Protein AF-A0A561QSF6-F1 (afdb_monomer)

pLDDT: mean 94.77, std 6.22, range [53.34, 98.06]

Solvent-accessible surface area (backbone atoms only — not comparable to full-atom values): 4148 Å² total; per-residue (Å²): 132,84,84,50,68,70,60,49,46,72,46,55,75,66,56,53,52,50,50,54,52,52,53,50,50,43,40,76,42,78,56,81,90,64,55,77,87,75,50,52,70,68,58,53,52,51,33,52,52,50,41,52,52,47,54,54,50,51,52,53,47,53,51,51,27,50,72,70,72,112

Secondary structure (DSSP, 8-state):
-PPPHHHHHTS-HHHHHHHHHHHHHHHH-SSTT--GGGS-HHHHHHHHHHHHHHHHHHHHHHHHHHHH--

Mean predicted aligned error: 3.06 Å

Sequence (70 aa):
MARTLEDVEAMSRRDLAAIHASELNAALNPIPGRADDDLSLEEKEAMQIDVANLVTLHRRELNAWTAANQ

Structure (mmCIF, N/CA/C/O backbone):
data_AF-A0A561QSF6-F1
#
_entry.id   AF-A0A561QSF6-F1
#
loop_
_atom_site.group_PDB
_atom_site.id
_atom_site.type_symbol
_atom_site.label_atom_id
_atom_site.label_alt_id
_atom_site.label_comp_id
_atom_site.label_asym_id
_atom_site.label_entity_id
_atom_site.label_seq_id
_atom_site.pdbx_PDB_ins_code
_atom_site.Cartn_x
_atom_site.Cartn_y
_atom_site.Cartn_z
_atom_site.occupancy
_atom_site.B_iso_or_equiv
_atom_site.auth_seq_id
_atom_site.auth_comp_id
_atom_site.auth_asym_id
_atom_site.auth_atom_id
_atom_site.pdbx_PDB_model_num
ATOM 1 N N . MET A 1 1 ? -12.954 7.718 -6.805 1.00 53.34 1 MET A N 1
ATOM 2 C CA . MET A 1 1 ? -12.887 8.651 -5.659 1.00 53.34 1 MET A CA 1
ATOM 3 C C . MET A 1 1 ? -11.913 8.065 -4.652 1.00 53.34 1 MET A C 1
ATOM 5 O O . MET A 1 1 ? -11.940 6.853 -4.483 1.00 53.34 1 MET A O 1
ATOM 9 N N . ALA A 1 2 ? -11.027 8.872 -4.064 1.00 78.19 2 ALA A N 1
ATOM 10 C CA . ALA A 1 2 ? -10.183 8.414 -2.957 1.00 78.19 2 ALA A CA 1
ATOM 11 C C . ALA A 1 2 ? -11.064 8.147 -1.724 1.00 78.19 2 ALA A C 1
ATOM 13 O O . ALA A 1 2 ? -12.013 8.903 -1.506 1.00 78.19 2 ALA A O 1
ATOM 14 N N . ARG A 1 3 ? -10.782 7.082 -0.959 1.00 91.06 3 ARG A N 1
ATOM 15 C CA . ARG A 1 3 ? -11.508 6.783 0.288 1.00 91.06 3 ARG A CA 1
ATOM 16 C C . ARG A 1 3 ? -11.211 7.854 1.334 1.00 91.06 3 ARG A C 1
ATOM 18 O O . ARG A 1 3 ? -10.077 8.326 1.435 1.00 91.06 3 ARG A O 1
ATOM 25 N N . THR A 1 4 ? -12.226 8.244 2.093 1.00 94.75 4 THR A N 1
ATOM 26 C CA . THR A 1 4 ? -12.064 9.149 3.234 1.00 94.75 4 THR A CA 1
ATOM 27 C C . THR A 1 4 ? -11.732 8.364 4.504 1.00 94.75 4 THR A C 1
ATOM 29 O O . THR A 1 4 ? -11.861 7.140 4.543 1.00 94.75 4 THR A O 1
ATOM 32 N N . LEU A 1 5 ? -11.300 9.058 5.563 1.00 94.06 5 LEU A N 1
ATOM 33 C CA . LEU A 1 5 ? -11.092 8.405 6.860 1.00 94.06 5 LEU A CA 1
ATOM 34 C C . LEU A 1 5 ? -12.413 7.938 7.485 1.00 94.06 5 LEU A C 1
ATOM 36 O O . LEU A 1 5 ? -12.425 6.883 8.102 1.00 94.06 5 LEU A O 1
ATOM 40 N N . GLU A 1 6 ? -13.516 8.656 7.258 1.00 94.56 6 GLU A N 1
ATOM 41 C CA . GLU A 1 6 ? -14.850 8.243 7.719 1.00 94.56 6 GLU A CA 1
ATOM 42 C C . GLU A 1 6 ? -15.271 6.912 7.076 1.00 94.56 6 GLU A C 1
ATOM 44 O O . GLU A 1 6 ? -15.755 6.015 7.766 1.00 94.56 6 GLU A O 1
ATOM 49 N N . ASP A 1 7 ? -15.010 6.743 5.772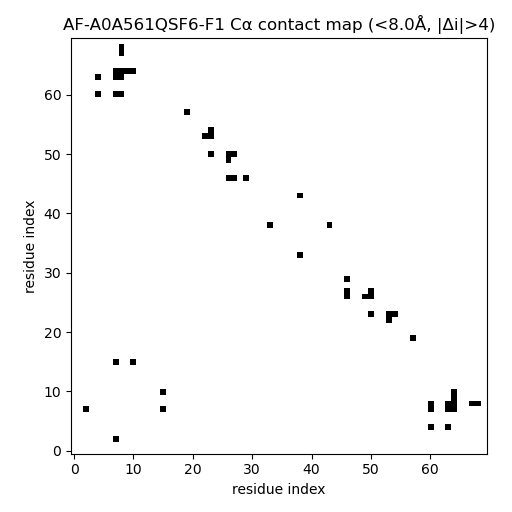 1.00 95.12 7 ASP A N 1
ATOM 50 C CA . ASP A 1 7 ? -15.252 5.468 5.084 1.00 95.12 7 ASP A CA 1
ATOM 51 C C . ASP A 1 7 ? -14.430 4.339 5.716 1.00 95.12 7 ASP A C 1
ATOM 53 O O . ASP A 1 7 ? -14.940 3.242 5.932 1.00 95.12 7 ASP A O 1
ATOM 57 N N . VAL A 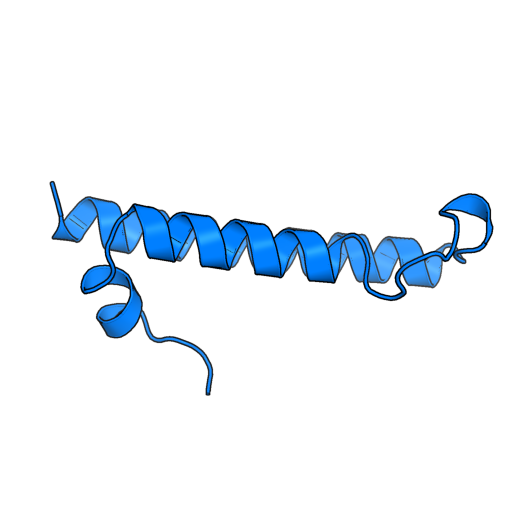1 8 ? -13.155 4.612 6.013 1.00 96.75 8 VAL A N 1
ATOM 58 C CA . VAL A 1 8 ? -12.232 3.646 6.620 1.00 96.75 8 VAL A CA 1
ATOM 59 C C . VAL A 1 8 ? -12.703 3.248 8.012 1.00 96.75 8 VAL A C 1
ATOM 61 O O . VAL A 1 8 ? -12.748 2.060 8.301 1.00 96.75 8 VAL A O 1
ATOM 64 N N . GLU A 1 9 ? -13.074 4.202 8.863 1.00 97.12 9 GLU A N 1
ATOM 65 C CA . GLU A 1 9 ? -13.535 3.954 10.234 1.00 97.12 9 GLU A CA 1
ATOM 66 C C . GLU A 1 9 ? -14.777 3.056 10.281 1.00 97.12 9 GLU A C 1
ATOM 68 O O . GLU A 1 9 ? -14.892 2.225 11.184 1.00 97.12 9 GLU A O 1
ATOM 73 N N . ALA A 1 10 ? -15.661 3.170 9.285 1.00 96.81 10 ALA A N 1
ATOM 74 C CA . ALA A 1 10 ? -16.869 2.359 9.154 1.00 96.81 10 ALA A CA 1
ATOM 75 C C . ALA A 1 10 ? -16.629 0.944 8.583 1.00 96.81 10 ALA A C 1
ATOM 77 O O . ALA A 1 10 ? -17.549 0.120 8.573 1.00 96.81 10 ALA A O 1
ATOM 78 N N . MET A 1 11 ? -15.425 0.634 8.087 1.00 96.62 11 MET A N 1
ATOM 79 C CA . MET A 1 11 ? -15.121 -0.678 7.507 1.00 96.62 11 MET A CA 1
ATOM 80 C C . MET A 1 11 ? -14.962 -1.771 8.561 1.00 96.62 11 MET A C 1
ATOM 82 O O . MET A 1 11 ? -14.501 -1.552 9.683 1.00 96.62 11 MET A O 1
ATOM 86 N N . SER A 1 12 ? -15.231 -3.015 8.155 1.00 97.00 12 SER A N 1
ATOM 87 C CA . SER A 1 12 ? -14.761 -4.159 8.928 1.00 97.00 12 SER A CA 1
ATOM 88 C C . SER A 1 12 ? -13.234 -4.260 8.839 1.00 97.00 12 SER A C 1
ATOM 90 O O . SER A 1 12 ? -12.629 -3.995 7.796 1.00 97.00 12 SER A O 1
ATOM 92 N N . ARG A 1 13 ? -12.596 -4.745 9.912 1.00 96.31 13 ARG A N 1
ATOM 93 C CA . ARG A 1 13 ? -11.147 -5.020 9.928 1.00 96.31 13 ARG A CA 1
ATOM 94 C C . ARG A 1 13 ? -10.701 -5.890 8.745 1.00 96.31 13 ARG A C 1
ATOM 96 O O . ARG A 1 13 ? -9.588 -5.738 8.247 1.00 96.31 13 ARG A O 1
ATOM 103 N N . ARG A 1 14 ? -11.544 -6.845 8.336 1.00 97.56 14 ARG A N 1
ATOM 104 C CA . ARG A 1 14 ? -11.233 -7.793 7.261 1.00 97.56 14 ARG A CA 1
ATOM 105 C C . ARG A 1 14 ? -11.216 -7.106 5.902 1.00 97.56 14 ARG A C 1
ATOM 107 O O . ARG A 1 14 ? -10.302 -7.367 5.126 1.00 97.56 14 ARG A O 1
ATOM 114 N N . ASP A 1 15 ? -12.185 -6.235 5.645 1.00 97.31 15 ASP A N 1
ATOM 115 C CA . ASP A 1 15 ? -12.286 -5.520 4.372 1.00 97.31 15 ASP A CA 1
ATOM 116 C C . ASP A 1 15 ? -11.147 -4.514 4.229 1.00 97.31 15 ASP A C 1
ATOM 118 O O . ASP A 1 15 ? -10.490 -4.485 3.190 1.00 97.31 15 ASP A O 1
ATOM 122 N N . LEU A 1 16 ? -10.829 -3.783 5.304 1.00 97.00 16 LEU A N 1
ATOM 123 C CA . LEU A 1 16 ? -9.689 -2.867 5.327 1.00 97.00 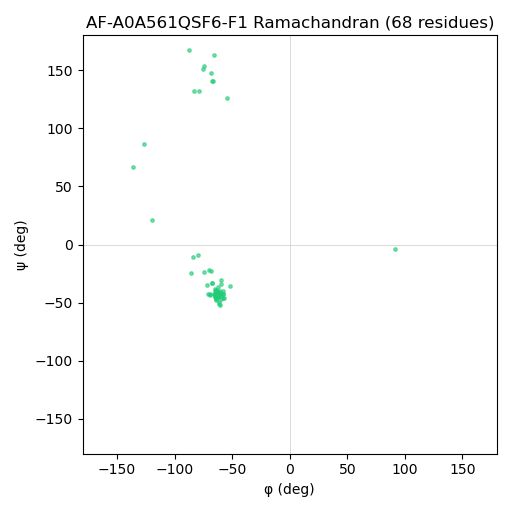16 LEU A CA 1
ATOM 124 C C . LEU A 1 16 ? -8.374 -3.600 5.012 1.00 97.00 16 LEU A C 1
ATOM 126 O O . LEU A 1 16 ? -7.608 -3.172 4.151 1.00 97.00 16 LEU A O 1
ATOM 130 N N . ALA A 1 17 ? -8.145 -4.757 5.641 1.00 97.50 17 ALA A N 1
ATOM 131 C CA . ALA A 1 17 ? -6.962 -5.573 5.372 1.00 97.50 17 ALA A CA 1
ATOM 132 C C . ALA A 1 17 ? -6.922 -6.110 3.929 1.00 97.50 17 ALA A C 1
ATOM 134 O O . ALA A 1 17 ? -5.855 -6.141 3.315 1.00 97.50 17 ALA A O 1
ATOM 135 N N . ALA A 1 18 ? -8.067 -6.530 3.381 1.00 97.88 18 ALA A N 1
ATOM 136 C CA . ALA A 1 18 ? -8.155 -7.036 2.012 1.00 97.88 18 ALA A CA 1
ATOM 137 C C . ALA A 1 18 ? -7.843 -5.945 0.978 1.00 97.88 18 ALA A C 1
ATOM 139 O O . ALA A 1 18 ? -7.094 -6.184 0.031 1.00 97.88 18 ALA A O 1
ATOM 140 N N . ILE A 1 19 ? -8.369 -4.739 1.194 1.00 97.06 19 ILE A N 1
ATOM 141 C CA . ILE A 1 19 ? -8.096 -3.565 0.365 1.00 97.06 19 ILE A CA 1
ATOM 142 C C . ILE A 1 19 ? -6.606 -3.223 0.396 1.00 97.06 19 ILE A C 1
ATOM 144 O O . ILE A 1 19 ? -5.977 -3.150 -0.659 1.00 97.06 19 ILE A O 1
ATOM 148 N N . HIS A 1 20 ? -6.020 -3.104 1.592 1.00 97.88 20 HIS A N 1
ATOM 149 C CA . HIS A 1 20 ? -4.598 -2.785 1.745 1.00 97.88 20 HIS A CA 1
ATOM 150 C C . HIS A 1 20 ? -3.691 -3.803 1.057 1.00 97.88 20 HIS A C 1
ATOM 152 O O . HIS A 1 20 ? -2.718 -3.429 0.403 1.00 97.88 20 HIS A O 1
ATOM 158 N N . ALA A 1 21 ? -4.007 -5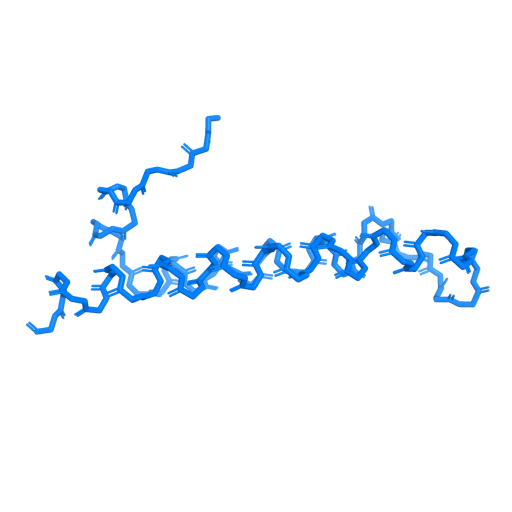.092 1.185 1.00 97.75 21 ALA A N 1
ATOM 159 C CA . ALA A 1 21 ? -3.259 -6.148 0.515 1.00 97.75 21 ALA A CA 1
ATOM 160 C C . ALA A 1 21 ? -3.375 -6.043 -1.013 1.00 97.75 21 ALA A C 1
ATOM 162 O O . ALA A 1 21 ? -2.371 -6.171 -1.714 1.00 97.75 21 ALA A O 1
ATOM 163 N N . SER A 1 22 ? -4.579 -5.776 -1.528 1.00 97.12 22 SER A N 1
ATOM 164 C CA . SER A 1 22 ? -4.815 -5.617 -2.965 1.00 97.12 22 SER A CA 1
ATOM 165 C C . SER A 1 22 ? -4.041 -4.433 -3.547 1.00 97.12 22 SER A C 1
ATOM 167 O O . SER A 1 22 ? -3.440 -4.561 -4.612 1.00 97.12 22 SER A O 1
ATOM 169 N N . GLU A 1 23 ? -4.040 -3.290 -2.862 1.00 97.19 23 GLU A N 1
ATOM 170 C CA . GLU A 1 23 ? -3.375 -2.065 -3.325 1.00 97.19 23 GLU A CA 1
ATOM 171 C C . GLU A 1 23 ? -1.852 -2.205 -3.309 1.00 97.19 23 GLU A C 1
ATOM 173 O O . GLU A 1 23 ? -1.194 -1.878 -4.296 1.00 97.19 23 GLU A O 1
ATOM 178 N N . LEU A 1 24 ? -1.290 -2.781 -2.240 1.00 97.12 24 LEU A N 1
ATOM 179 C CA . LEU A 1 24 ? 0.142 -3.077 -2.182 1.00 97.12 24 LEU A CA 1
ATOM 180 C C . LEU A 1 24 ? 0.564 -4.071 -3.264 1.00 97.12 24 LEU A C 1
ATOM 182 O O . LEU A 1 24 ? 1.598 -3.877 -3.895 1.00 97.12 24 LEU A O 1
ATOM 186 N N . ASN A 1 25 ? -0.232 -5.115 -3.507 1.00 95.88 25 ASN A N 1
ATOM 187 C CA . ASN A 1 25 ? 0.073 -6.088 -4.550 1.00 95.88 25 ASN A CA 1
ATOM 188 C C . ASN A 1 25 ? 0.047 -5.457 -5.951 1.00 95.88 25 ASN A C 1
ATOM 190 O O . ASN A 1 25 ? 0.901 -5.770 -6.773 1.00 95.88 25 ASN A O 1
ATOM 194 N N . ALA A 1 26 ? -0.899 -4.552 -6.217 1.00 95.44 26 ALA A N 1
ATOM 195 C CA . ALA A 1 26 ? -0.960 -3.830 -7.485 1.00 95.44 26 ALA A CA 1
ATOM 196 C C . ALA A 1 26 ? 0.250 -2.901 -7.686 1.00 95.44 26 ALA A C 1
ATOM 198 O O . ALA A 1 26 ? 0.790 -2.845 -8.786 1.00 95.44 26 ALA A O 1
ATOM 199 N N . ALA A 1 27 ? 0.709 -2.217 -6.634 1.00 95.81 27 ALA A N 1
ATOM 200 C CA . ALA A 1 27 ? 1.890 -1.353 -6.710 1.00 95.81 27 ALA A CA 1
ATOM 201 C C . ALA A 1 27 ? 3.207 -2.136 -6.840 1.00 95.81 27 ALA A C 1
ATOM 203 O O . ALA A 1 27 ? 4.122 -1.697 -7.531 1.00 95.81 27 ALA A O 1
ATOM 204 N N . LEU A 1 28 ? 3.303 -3.307 -6.202 1.00 93.44 28 LEU A N 1
ATOM 205 C CA . LEU A 1 28 ? 4.460 -4.201 -6.324 1.00 93.44 28 LEU A CA 1
ATOM 206 C C . LEU A 1 28 ? 4.505 -4.942 -7.661 1.00 93.44 28 LEU A C 1
ATOM 208 O O . LEU A 1 28 ? 5.571 -5.386 -8.070 1.00 93.44 28 LEU A O 1
ATOM 212 N N . ASN A 1 29 ? 3.364 -5.106 -8.325 1.00 93.38 29 ASN A N 1
ATOM 213 C CA . ASN A 1 29 ? 3.264 -5.825 -9.587 1.00 93.38 29 ASN A CA 1
ATOM 214 C C . ASN A 1 29 ? 2.371 -5.069 -10.586 1.00 93.38 29 ASN A C 1
ATOM 216 O O . ASN A 1 29 ? 1.285 -5.548 -10.937 1.00 93.38 29 ASN A O 1
ATOM 220 N N . PRO A 1 30 ? 2.807 -3.884 -11.052 1.00 90.56 30 PRO A N 1
ATOM 221 C CA . PRO A 1 30 ? 2.004 -3.042 -11.936 1.00 90.56 30 PRO A CA 1
ATOM 222 C C . PRO A 1 30 ? 1.826 -3.657 -13.331 1.00 90.56 30 PRO A C 1
ATOM 224 O O . PRO A 1 30 ? 0.870 -3.330 -14.034 1.00 90.56 30 PRO A O 1
ATOM 227 N N . ILE A 1 31 ? 2.728 -4.562 -13.734 1.00 92.00 31 ILE A N 1
ATOM 228 C CA . ILE A 1 31 ? 2.680 -5.285 -15.010 1.00 92.00 31 ILE A CA 1
ATOM 229 C C . ILE A 1 31 ? 2.763 -6.792 -14.721 1.00 92.00 31 ILE A C 1
ATOM 231 O O . ILE A 1 31 ? 3.855 -7.369 -14.751 1.00 92.00 31 ILE A O 1
ATOM 235 N N . PRO A 1 32 ? 1.621 -7.452 -14.449 1.00 91.00 32 PRO A N 1
ATOM 236 C CA . PRO A 1 32 ? 1.596 -8.864 -14.097 1.00 91.00 32 PRO A CA 1
ATOM 237 C C . PRO A 1 32 ? 2.288 -9.755 -15.129 1.00 91.00 32 PRO A C 1
ATOM 239 O O . PRO A 1 32 ? 1.943 -9.748 -16.310 1.00 91.00 32 PRO A O 1
ATOM 242 N N . GLY A 1 33 ? 3.239 -10.562 -14.659 1.00 90.00 33 GLY A N 1
ATOM 243 C CA . GLY A 1 33 ? 3.965 -11.532 -15.481 1.00 90.00 33 GLY A CA 1
ATOM 244 C C . GLY A 1 33 ? 5.257 -11.005 -16.105 1.00 90.00 33 GLY A C 1
ATOM 245 O O . GLY A 1 33 ? 5.973 -11.795 -16.717 1.00 90.00 33 GLY A O 1
ATOM 246 N N . ARG A 1 34 ? 5.589 -9.720 -15.930 1.00 92.88 34 ARG A N 1
ATOM 247 C CA . ARG A 1 34 ? 6.925 -9.199 -16.247 1.00 92.88 34 ARG A CA 1
ATOM 248 C C . ARG A 1 34 ? 7.887 -9.558 -15.115 1.00 92.88 34 ARG A C 1
ATOM 250 O O . ARG A 1 34 ? 7.541 -9.384 -13.950 1.00 92.88 34 ARG A O 1
ATOM 257 N N . ALA A 1 35 ? 9.060 -10.092 -15.449 1.00 92.50 35 ALA A N 1
ATOM 258 C CA . ALA A 1 35 ? 10.060 -10.426 -14.444 1.00 92.50 35 ALA A CA 1
ATOM 259 C C . ALA A 1 35 ? 10.755 -9.159 -13.931 1.00 92.50 35 ALA A C 1
ATOM 261 O O . ALA A 1 35 ? 10.931 -8.192 -14.674 1.00 92.50 35 ALA A O 1
ATOM 262 N N . ASP A 1 36 ? 11.218 -9.185 -12.683 1.00 88.31 36 ASP A N 1
ATOM 26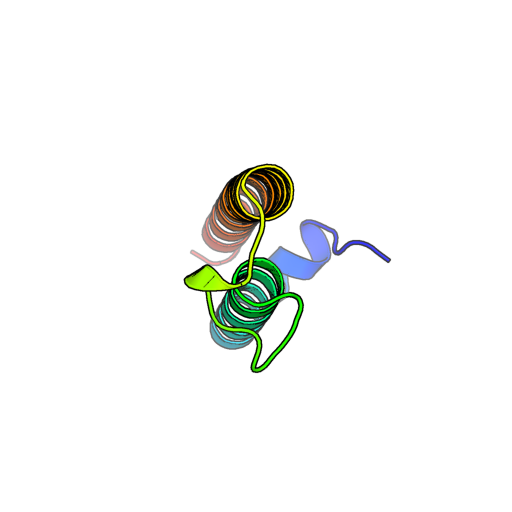3 C CA . ASP A 1 36 ? 11.934 -8.055 -12.083 1.00 88.31 36 ASP A CA 1
ATOM 264 C C . ASP A 1 36 ? 13.211 -7.686 -12.853 1.00 88.31 36 ASP A C 1
ATOM 266 O O . ASP A 1 36 ? 13.602 -6.519 -12.888 1.00 88.31 36 ASP A O 1
ATOM 270 N N . ASP A 1 37 ? 13.867 -8.657 -13.491 1.00 94.25 37 ASP A N 1
ATOM 271 C CA . ASP A 1 37 ? 15.063 -8.427 -14.312 1.00 94.25 37 ASP A CA 1
ATOM 272 C C . ASP A 1 37 ? 14.752 -7.671 -15.614 1.00 94.25 37 ASP A C 1
ATOM 274 O O . ASP A 1 37 ? 15.631 -7.004 -16.158 1.00 94.25 37 ASP A O 1
ATOM 278 N N . ASP A 1 38 ? 13.497 -7.707 -16.074 1.00 95.69 38 ASP A N 1
ATOM 279 C CA . ASP A 1 38 ? 13.047 -6.991 -17.270 1.00 95.69 38 ASP A CA 1
ATOM 280 C C . ASP A 1 38 ? 12.671 -5.533 -16.971 1.00 95.69 38 ASP A C 1
ATOM 282 O O . ASP A 1 38 ? 12.407 -4.765 -17.900 1.00 95.69 38 ASP A O 1
ATOM 286 N N . LEU A 1 39 ? 12.582 -5.144 -15.696 1.00 94.38 39 LEU A N 1
ATOM 287 C CA . LEU A 1 39 ? 12.271 -3.780 -15.275 1.00 94.38 39 LEU A CA 1
ATOM 288 C C . LEU A 1 39 ? 13.537 -2.919 -15.274 1.00 94.38 39 LEU A C 1
ATOM 290 O O . LEU A 1 39 ? 14.571 -3.281 -14.703 1.00 94.38 39 LEU A O 1
ATOM 294 N N . SER A 1 40 ? 13.430 -1.736 -15.868 1.00 96.31 40 SER A N 1
ATOM 295 C CA . SER A 1 40 ? 14.459 -0.704 -15.784 1.00 96.31 40 SER A CA 1
ATOM 296 C C . SER A 1 40 ? 14.613 -0.180 -14.351 1.00 96.31 40 SER A C 1
ATOM 298 O O . SER A 1 40 ? 13.743 -0.363 -13.496 1.00 96.31 40 SER A O 1
ATOM 300 N N . LEU A 1 41 ? 15.729 0.501 -14.078 1.00 96.44 41 LEU A N 1
ATOM 301 C CA . LEU A 1 41 ? 15.958 1.119 -12.771 1.00 96.44 41 LEU A CA 1
ATOM 302 C C . LEU A 1 41 ? 14.888 2.172 -12.443 1.00 96.44 41 LEU A C 1
ATOM 304 O O . LEU A 1 41 ? 14.369 2.171 -11.334 1.00 96.44 41 LEU A O 1
ATOM 308 N N . GLU A 1 42 ? 14.516 3.002 -13.417 1.00 96.56 42 GLU A N 1
ATOM 309 C CA . GLU A 1 42 ? 13.475 4.025 -13.261 1.00 96.56 42 GLU A CA 1
ATOM 310 C C . GLU A 1 42 ? 12.118 3.404 -12.891 1.00 96.56 42 GLU A C 1
ATOM 312 O O . GLU A 1 42 ? 11.435 3.893 -11.996 1.00 96.56 42 GLU A O 1
ATOM 317 N N . GLU A 1 43 ? 11.747 2.280 -13.513 1.00 95.69 43 GLU A N 1
ATOM 318 C CA . GLU A 1 43 ? 10.511 1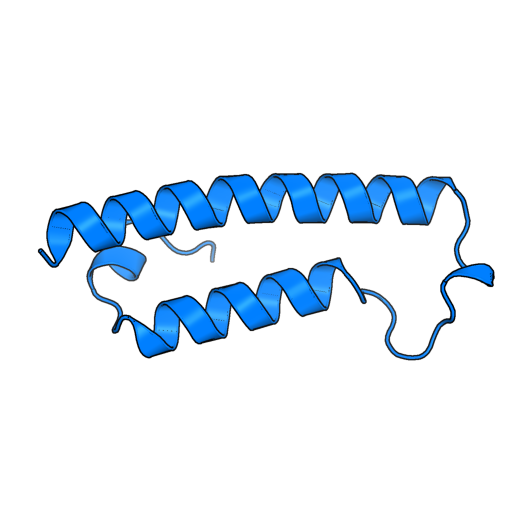.562 -13.173 1.00 95.69 43 GLU A CA 1
ATOM 319 C C . GLU A 1 43 ? 10.550 1.011 -11.743 1.00 95.69 43 GLU A C 1
ATOM 321 O O . GLU A 1 43 ? 9.574 1.142 -11.004 1.00 95.69 43 GLU A O 1
ATOM 326 N N . LYS A 1 44 ? 11.687 0.444 -11.321 1.00 95.06 44 LYS A N 1
ATOM 327 C CA . LYS A 1 44 ? 11.870 -0.053 -9.948 1.00 95.06 44 LYS A CA 1
ATOM 328 C C . LYS A 1 44 ? 11.794 1.077 -8.922 1.00 95.06 44 LYS A C 1
ATOM 330 O O . LYS A 1 44 ? 11.174 0.910 -7.873 1.00 95.06 44 LYS A O 1
ATOM 335 N N . GLU A 1 45 ? 12.397 2.224 -9.222 1.00 96.69 45 GLU A N 1
ATOM 336 C CA . GLU A 1 45 ? 12.340 3.417 -8.372 1.00 96.69 45 GLU A CA 1
ATOM 337 C C . GLU A 1 45 ? 10.913 3.968 -8.271 1.00 96.69 45 GLU A C 1
ATOM 339 O O . GLU A 1 45 ? 10.448 4.259 -7.167 1.00 96.69 45 GLU A O 1
ATOM 344 N N . ALA A 1 46 ? 10.182 4.041 -9.387 1.00 95.88 46 ALA A N 1
ATOM 345 C CA . ALA A 1 46 ? 8.780 4.449 -9.395 1.00 95.88 46 ALA A CA 1
ATOM 346 C C . ALA A 1 46 ? 7.915 3.512 -8.534 1.00 95.88 46 ALA A C 1
ATOM 348 O O . ALA A 1 46 ? 7.180 3.977 -7.662 1.00 95.88 46 ALA A O 1
ATOM 349 N N . MET A 1 47 ? 8.078 2.194 -8.690 1.00 95.88 47 MET A N 1
ATOM 350 C CA . MET A 1 47 ? 7.401 1.197 -7.852 1.00 95.88 47 MET A CA 1
ATOM 351 C C . MET A 1 47 ? 7.732 1.378 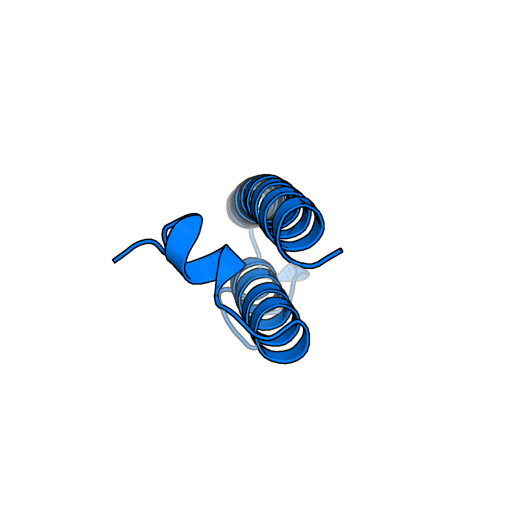-6.366 1.00 95.88 47 MET A C 1
ATOM 353 O O . MET A 1 47 ? 6.845 1.313 -5.514 1.00 95.88 47 MET A O 1
ATOM 357 N N . GLN A 1 48 ? 8.999 1.636 -6.032 1.00 96.56 48 GLN A N 1
ATOM 358 C CA . GLN A 1 48 ? 9.415 1.865 -4.650 1.00 96.56 48 GLN A CA 1
ATOM 359 C C . GLN A 1 48 ? 8.744 3.109 -4.049 1.00 96.56 48 GLN A C 1
ATOM 361 O O . GLN A 1 48 ? 8.315 3.073 -2.891 1.00 96.56 48 GLN A O 1
ATOM 366 N N . ILE A 1 49 ? 8.633 4.192 -4.821 1.00 97.56 49 ILE A N 1
ATOM 367 C CA . ILE A 1 49 ? 7.949 5.423 -4.408 1.00 97.56 49 ILE A CA 1
ATOM 368 C C . ILE A 1 49 ? 6.456 5.155 -4.180 1.00 97.56 49 ILE A C 1
ATOM 370 O O . ILE A 1 49 ? 5.923 5.526 -3.130 1.00 97.56 49 ILE A O 1
ATOM 374 N N . ASP A 1 50 ? 5.792 4.464 -5.106 1.00 97.19 50 ASP A N 1
ATOM 375 C CA . ASP A 1 50 ? 4.365 4.144 -5.004 1.00 97.19 50 ASP A CA 1
ATOM 376 C C . ASP A 1 50 ? 4.061 3.269 -3.783 1.00 97.19 50 ASP A C 1
ATOM 378 O O . ASP A 1 50 ? 3.154 3.569 -2.998 1.00 97.19 50 ASP A O 1
ATOM 382 N N . VAL A 1 51 ? 4.873 2.235 -3.552 1.00 97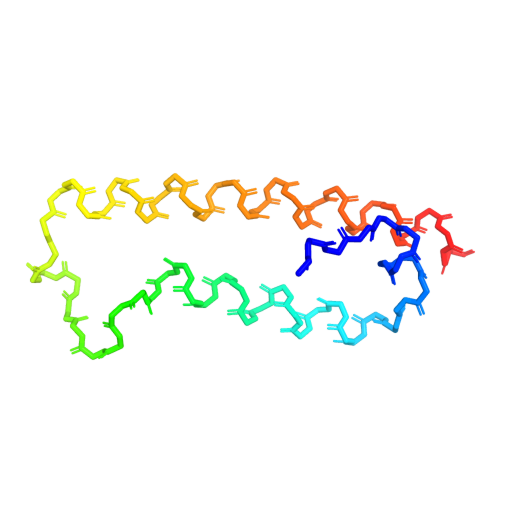.81 51 VAL A N 1
ATOM 383 C CA . VAL A 1 51 ? 4.762 1.377 -2.366 1.00 97.81 51 VAL A CA 1
ATOM 384 C C . VAL A 1 51 ? 4.981 2.181 -1.082 1.00 97.81 51 VAL A C 1
ATOM 386 O O . VAL A 1 51 ? 4.218 2.025 -0.126 1.00 97.81 51 VAL A O 1
ATOM 389 N N . ALA A 1 52 ? 5.977 3.070 -1.032 1.00 98.06 52 ALA A N 1
ATOM 390 C CA . ALA A 1 52 ? 6.237 3.898 0.148 1.00 98.06 52 ALA A CA 1
ATOM 391 C C . ALA A 1 52 ? 5.068 4.850 0.467 1.00 98.06 52 ALA A C 1
ATOM 393 O O . ALA A 1 52 ? 4.690 5.017 1.637 1.00 98.06 52 ALA A O 1
ATOM 394 N N . ASN A 1 53 ? 4.461 5.433 -0.569 1.00 97.56 53 ASN A N 1
ATOM 395 C CA . ASN A 1 53 ? 3.282 6.284 -0.442 1.00 97.56 53 ASN A CA 1
ATOM 396 C C . ASN A 1 53 ? 2.077 5.493 0.087 1.00 97.56 53 ASN A C 1
ATOM 398 O O . ASN A 1 53 ? 1.435 5.927 1.049 1.00 97.56 53 ASN A O 1
ATOM 402 N N . LEU A 1 54 ? 1.815 4.303 -0.466 1.00 97.56 54 LEU A N 1
ATOM 403 C CA . LEU A 1 54 ? 0.735 3.426 -0.003 1.00 97.56 54 LEU A CA 1
ATOM 404 C C . LEU A 1 54 ? 0.934 2.976 1.444 1.00 97.56 54 LEU A C 1
ATOM 406 O O . LEU A 1 54 ? 0.012 3.081 2.245 1.00 97.56 54 LEU A O 1
ATOM 410 N N . VAL A 1 55 ? 2.140 2.554 1.833 1.00 97.94 55 VAL A N 1
ATOM 411 C CA . VAL A 1 55 ? 2.424 2.167 3.228 1.00 97.94 55 VAL A CA 1
ATOM 412 C C . VAL A 1 55 ? 2.136 3.320 4.193 1.00 97.94 55 VAL A C 1
ATOM 414 O O . VAL A 1 55 ? 1.588 3.102 5.277 1.00 97.94 55 VAL A O 1
ATOM 417 N N . THR A 1 56 ? 2.483 4.549 3.811 1.00 98.06 56 THR A N 1
ATOM 418 C CA . THR A 1 56 ? 2.206 5.741 4.623 1.00 98.06 56 THR A CA 1
ATOM 419 C C . THR A 1 56 ? 0.704 5.984 4.763 1.00 98.06 56 THR A C 1
ATOM 421 O O . THR A 1 56 ? 0.221 6.205 5.878 1.00 98.06 56 THR A O 1
ATOM 424 N N . LEU A 1 57 ? -0.045 5.882 3.662 1.00 96.75 57 LEU A N 1
ATOM 425 C CA . LEU A 1 57 ? -1.503 5.988 3.665 1.00 96.75 57 LEU A CA 1
ATOM 426 C C . LEU A 1 57 ? -2.143 4.903 4.543 1.00 96.75 57 LEU A C 1
ATOM 428 O O . LEU A 1 57 ? -2.898 5.224 5.458 1.00 96.75 57 LEU A O 1
ATOM 432 N N . HIS A 1 58 ? -1.788 3.636 4.334 1.00 97.69 58 HIS A N 1
ATOM 433 C CA . HIS A 1 58 ? -2.391 2.502 5.036 1.00 97.69 58 HIS A CA 1
ATOM 434 C C . HIS A 1 58 ? -2.148 2.578 6.545 1.00 97.69 58 HIS A C 1
ATOM 436 O O . HIS A 1 58 ? -3.030 2.255 7.336 1.00 97.69 58 HIS A O 1
ATOM 442 N N . ARG A 1 59 ? -0.971 3.054 6.974 1.00 97.94 59 ARG A N 1
ATOM 443 C CA . ARG A 1 59 ? -0.689 3.302 8.398 1.00 97.94 59 ARG A CA 1
ATOM 444 C C . ARG A 1 59 ? -1.606 4.370 8.984 1.00 97.94 59 ARG A C 1
ATOM 446 O O . ARG A 1 59 ? -2.095 4.199 10.098 1.00 97.94 59 ARG A O 1
ATOM 453 N N . ARG A 1 60 ? -1.851 5.460 8.252 1.00 97.69 60 ARG A N 1
ATOM 454 C CA . ARG A 1 60 ? -2.791 6.505 8.678 1.00 97.69 60 ARG A CA 1
ATOM 455 C C . ARG A 1 60 ? -4.210 5.948 8.809 1.00 97.69 60 ARG A C 1
ATOM 457 O O . ARG A 1 60 ? -4.867 6.217 9.809 1.00 97.69 60 ARG A O 1
ATOM 464 N N . GLU A 1 61 ? -4.645 5.155 7.838 1.00 97.50 61 GLU A N 1
ATOM 465 C CA . GLU A 1 61 ? -5.959 4.506 7.832 1.00 97.50 61 GLU A CA 1
ATOM 466 C C . GLU A 1 61 ? -6.114 3.500 8.983 1.00 97.50 61 GLU A C 1
ATOM 468 O O . GLU A 1 61 ? -7.102 3.550 9.710 1.00 97.50 61 GLU A O 1
ATOM 473 N N . LEU A 1 62 ? -5.112 2.647 9.229 1.00 97.38 62 LEU A N 1
ATOM 474 C CA . LEU A 1 62 ? -5.112 1.708 10.358 1.00 97.38 62 LEU A CA 1
ATOM 475 C C . LEU A 1 62 ? -5.176 2.423 11.708 1.00 97.38 62 LEU A C 1
ATOM 477 O O . LEU A 1 62 ? -5.874 1.958 12.610 1.00 97.38 62 LEU A O 1
ATOM 481 N N . ASN A 1 63 ? -4.466 3.543 11.856 1.00 97.44 63 ASN A N 1
ATOM 482 C CA . ASN A 1 63 ? -4.512 4.338 13.079 1.00 97.44 63 ASN A CA 1
ATOM 483 C C . ASN A 1 63 ? -5.905 4.938 13.307 1.00 97.44 63 ASN A C 1
ATOM 485 O O . ASN A 1 6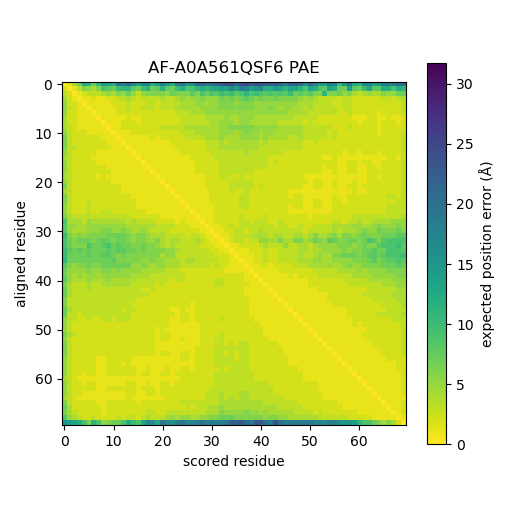3 ? -6.408 4.860 14.426 1.00 97.44 63 ASN A O 1
ATOM 489 N N . ALA A 1 64 ? -6.534 5.492 12.264 1.00 96.75 64 ALA A N 1
ATOM 490 C CA . ALA A 1 64 ? -7.898 6.019 12.342 1.00 96.75 64 ALA A CA 1
ATOM 491 C C . ALA A 1 64 ? -8.901 4.913 12.704 1.00 96.75 64 ALA A C 1
ATOM 493 O O . ALA A 1 64 ? -9.627 5.030 13.689 1.00 96.75 64 ALA A O 1
ATOM 494 N N . TRP A 1 65 ? -8.848 3.782 11.991 1.00 97.81 65 TRP A N 1
ATOM 495 C CA . TRP A 1 65 ? -9.705 2.630 12.266 1.00 97.81 65 TRP A CA 1
ATOM 496 C C . TRP A 1 65 ? -9.555 2.127 13.707 1.00 97.81 65 TRP A C 1
ATOM 498 O O . TRP A 1 65 ? -10.552 1.902 14.389 1.00 97.81 65 TRP A O 1
ATOM 508 N N . THR A 1 66 ? -8.312 1.992 14.185 1.00 97.06 66 THR A N 1
ATOM 509 C CA . THR A 1 66 ? -8.011 1.522 15.546 1.00 97.06 66 THR A CA 1
ATOM 510 C C . THR A 1 66 ? -8.518 2.496 16.607 1.00 97.06 66 THR A C 1
ATOM 512 O O . THR A 1 66 ? -9.016 2.053 17.633 1.00 97.06 66 THR A O 1
ATOM 515 N N . ALA A 1 67 ? -8.423 3.808 16.374 1.00 96.62 67 ALA A N 1
ATOM 516 C CA . ALA A 1 67 ? -8.935 4.809 17.307 1.00 96.62 67 ALA A CA 1
ATOM 517 C C . ALA A 1 67 ? -10.472 4.796 17.412 1.00 96.62 67 ALA A C 1
ATOM 519 O O . ALA A 1 67 ? -11.004 5.064 18.485 1.00 96.62 67 ALA A O 1
ATOM 520 N N . ALA A 1 68 ? -11.175 4.479 16.319 1.00 96.62 68 ALA A N 1
ATOM 521 C CA . ALA A 1 68 ? -12.638 4.456 16.270 1.00 96.62 68 ALA A CA 1
ATOM 522 C C . ALA A 1 68 ? -13.270 3.125 16.730 1.00 96.62 68 ALA A C 1
ATOM 524 O O . ALA A 1 68 ? -14.425 3.116 17.149 1.00 96.62 68 ALA A O 1
ATOM 525 N N . ASN A 1 69 ? -12.539 2.006 16.644 1.00 94.19 69 ASN A N 1
ATOM 526 C CA . ASN A 1 69 ? -13.075 0.647 16.833 1.00 94.19 69 ASN A CA 1
ATOM 527 C C . ASN A 1 69 ? -12.418 -0.139 17.992 1.00 94.19 69 ASN A C 1
ATOM 529 O O . ASN A 1 69 ? -12.450 -1.374 17.984 1.00 94.19 69 ASN A O 1
ATOM 533 N N . GLN A 1 70 ? -11.789 0.549 18.952 1.00 76.94 70 GLN A N 1
ATOM 534 C CA . GLN A 1 70 ? -11.233 -0.054 20.176 1.00 76.94 70 GLN A CA 1
ATOM 535 C C . GLN A 1 70 ? -12.264 -0.211 21.294 1.00 76.94 70 GLN A C 1
ATOM 537 O O . GLN A 1 70 ? -13.075 0.718 21.497 1.00 76.94 70 GLN A O 1
#

Nearest PDB structures (foldseek):
  8j07-assembly1_k3  TM=6.537E-01  e=1.144E+00  Homo sapiens
  6b9d-assembly2_B  TM=6.682E-01  e=3.875E+00  Homo sapiens
  8otz-assembly1_F5  TM=6.218E-01  e=9.816E+00  Bos taurus

Radius of gyration: 14.47 Å; Cα contacts (8 Å, |Δi|>4): 28; chains: 1; bounding box: 33×21×37 Å

Foldseek 3Di:
DDDDLVNLLPDDPVVLVVVLVVQLVCLQCVDPPDDPVNDDPVSVVSSVVSNVVSVVVSVVSVVSNVVNPD

Organism: NCBI:txid528178